Protein AF-A0A917C8Q5-F1 (afdb_monomer_lite)

Organism: NCBI:txid1634917

Secondary structure (DSSP, 8-state):
-EEEETTEEEE-----TTSS--------SHHHHHHHHHHHHHHHHHHHH-HHHHHHHHHHHHHHHHHHHHHHHHTT--HHHHHHS-HHHHHHHHHHHHHHHHHHHHHHHHHHHHHGGG-----------

Structure (mmCIF, N/CA/C/O backbone):
data_AF-A0A917C8Q5-F1
#
_entry.id   AF-A0A917C8Q5-F1
#
loop_
_atom_site.group_PDB
_atom_site.id
_atom_site.type_symbol
_atom_site.label_atom_id
_atom_site.label_alt_id
_atom_site.label_comp_id
_atom_site.label_asym_id
_atom_site.label_entity_id
_atom_site.label_seq_id
_atom_site.pdbx_PDB_ins_code
_atom_site.Cartn_x
_atom_site.Cartn_y
_atom_site.Cartn_z
_atom_site.occupancy
_atom_site.B_iso_or_equiv
_atom_site.auth_seq_id
_atom_site.auth_comp_id
_atom_site.auth_asym_id
_atom_site.auth_atom_id
_atom_site.pdbx_PDB_model_num
ATOM 1 N N . MET A 1 1 ? 30.158 18.293 10.847 1.00 57.00 1 MET A N 1
ATOM 2 C CA . MET A 1 1 ? 30.686 18.454 9.476 1.00 57.00 1 MET A CA 1
ATOM 3 C C . MET A 1 1 ? 29.621 19.221 8.737 1.00 57.00 1 MET A C 1
ATOM 5 O O . MET A 1 1 ? 28.484 18.768 8.742 1.00 57.00 1 MET A O 1
ATOM 9 N N . ASP A 1 2 ? 29.942 20.404 8.235 1.00 61.44 2 ASP A N 1
ATOM 10 C CA . ASP A 1 2 ? 28.921 21.292 7.686 1.00 61.44 2 ASP A CA 1
ATOM 11 C C . ASP A 1 2 ? 28.757 21.015 6.198 1.00 61.44 2 ASP A C 1
ATOM 13 O O . ASP A 1 2 ? 29.742 20.914 5.465 1.00 61.44 2 ASP A O 1
ATOM 17 N N . VAL A 1 3 ? 27.510 20.842 5.768 1.00 61.94 3 VAL A N 1
ATOM 18 C CA . VAL A 1 3 ? 27.181 20.600 4.363 1.00 61.94 3 VAL A CA 1
ATOM 19 C C . VAL A 1 3 ? 26.532 21.863 3.817 1.00 61.94 3 VAL A C 1
ATOM 21 O O . VAL A 1 3 ? 25.601 22.409 4.414 1.00 61.94 3 VAL A O 1
ATOM 24 N N . VAL A 1 4 ? 27.050 22.343 2.689 1.00 61.81 4 VAL A N 1
ATOM 25 C CA . VAL A 1 4 ? 26.520 23.516 1.990 1.00 61.81 4 VAL A CA 1
ATOM 26 C C . VAL A 1 4 ? 25.615 23.033 0.865 1.00 61.81 4 VAL A C 1
ATOM 28 O O . VAL A 1 4 ? 26.073 22.339 -0.041 1.00 61.81 4 VAL A O 1
ATOM 31 N N . VAL A 1 5 ? 24.339 23.413 0.923 1.00 58.69 5 VAL A N 1
ATOM 32 C CA . VAL A 1 5 ? 23.347 23.157 -0.130 1.00 58.69 5 VAL A CA 1
ATOM 33 C C . VAL A 1 5 ? 22.692 24.491 -0.476 1.00 58.69 5 VAL A C 1
ATOM 35 O O . VAL A 1 5 ? 22.258 25.216 0.418 1.00 58.69 5 VAL A O 1
ATOM 38 N N . ASP A 1 6 ? 22.690 24.854 -1.760 1.00 57.28 6 ASP A N 1
ATOM 39 C CA . ASP A 1 6 ? 22.137 26.117 -2.280 1.00 57.28 6 ASP A CA 1
ATOM 40 C C . ASP A 1 6 ? 22.629 27.378 -1.546 1.00 57.28 6 ASP A C 1
ATOM 42 O O . ASP A 1 6 ? 21.865 28.285 -1.211 1.00 57.28 6 ASP A O 1
ATOM 46 N N . GLY A 1 7 ? 23.932 27.426 -1.245 1.00 69.00 7 GLY A N 1
ATOM 47 C CA . GLY A 1 7 ? 24.563 28.567 -0.571 1.00 69.00 7 GLY A CA 1
ATOM 48 C C . GLY A 1 7 ? 24.160 28.745 0.898 1.00 69.00 7 GLY A C 1
ATOM 49 O O . GLY A 1 7 ? 24.566 29.723 1.524 1.00 69.00 7 GLY A O 1
ATOM 50 N N . LYS A 1 8 ? 23.390 27.809 1.464 1.00 60.53 8 LYS A N 1
ATOM 51 C CA . LYS A 1 8 ? 23.033 27.773 2.883 1.00 60.53 8 LYS A CA 1
ATOM 52 C C . LYS A 1 8 ? 23.796 26.646 3.569 1.00 60.53 8 LYS A C 1
ATOM 54 O O . LYS A 1 8 ? 23.804 25.503 3.114 1.00 60.53 8 LYS A O 1
ATOM 59 N N . THR A 1 9 ? 24.467 26.994 4.660 1.00 62.34 9 THR A N 1
ATOM 60 C CA . THR A 1 9 ? 25.256 26.052 5.455 1.00 62.34 9 THR A CA 1
ATOM 61 C C . THR A 1 9 ? 24.363 25.409 6.502 1.00 62.34 9 THR A C 1
ATOM 63 O O . THR A 1 9 ? 23.797 26.101 7.349 1.00 62.34 9 THR A O 1
ATOM 66 N N . TYR A 1 10 ? 24.260 24.085 6.459 1.00 57.28 10 TYR A N 1
ATOM 67 C CA . TYR A 1 10 ? 23.517 23.307 7.439 1.00 57.28 10 TYR A CA 1
ATOM 68 C C . TYR A 1 10 ? 24.503 22.553 8.327 1.00 57.28 10 TYR A C 1
ATOM 70 O O . TYR A 1 10 ? 25.311 21.750 7.850 1.00 57.28 10 TYR A O 1
ATOM 78 N N . ALA A 1 11 ? 24.432 22.824 9.632 1.00 56.84 11 ALA A N 1
ATOM 79 C CA . ALA A 1 11 ? 25.221 22.117 10.628 1.00 56.84 11 ALA A CA 1
ATOM 80 C C . ALA A 1 11 ? 24.655 20.705 10.804 1.00 56.84 11 ALA A C 1
ATOM 82 O O . ALA A 1 11 ? 23.600 20.510 11.411 1.00 56.84 11 ALA A O 1
ATOM 83 N N . VAL A 1 12 ? 25.352 19.709 10.258 1.00 58.94 12 VAL A N 1
ATOM 84 C CA . VAL A 1 12 ? 24.979 18.308 10.452 1.00 58.94 12 VAL A CA 1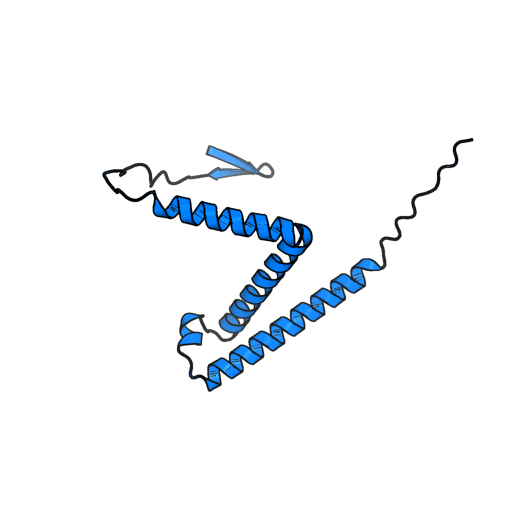
ATOM 85 C C . VAL A 1 12 ? 25.564 17.847 11.785 1.00 58.94 12 VAL A C 1
ATOM 87 O O . VAL A 1 12 ? 26.759 17.549 11.898 1.00 58.94 12 VAL A O 1
ATOM 90 N N . ASN A 1 13 ? 24.710 17.811 12.810 1.00 55.00 13 ASN A N 1
ATOM 91 C CA . ASN A 1 13 ? 25.003 17.165 14.083 1.00 55.00 13 ASN A CA 1
ATOM 92 C C . ASN A 1 13 ? 24.727 15.664 13.935 1.00 55.00 13 ASN A C 1
ATOM 94 O O . ASN A 1 13 ? 23.581 15.226 14.002 1.00 55.00 13 ASN A O 1
ATOM 98 N N . ILE A 1 14 ? 25.778 14.889 13.671 1.00 60.72 14 ILE A N 1
ATOM 99 C CA . ILE A 1 14 ? 25.699 13.429 13.666 1.00 60.72 14 ILE A CA 1
ATOM 100 C C . ILE A 1 14 ? 25.864 12.985 15.125 1.00 60.72 14 ILE A C 1
ATOM 102 O O . ILE A 1 14 ? 26.968 13.131 15.660 1.00 60.72 14 ILE A O 1
ATOM 106 N N . PRO A 1 15 ? 24.820 12.466 15.797 1.00 49.44 15 PRO A N 1
ATOM 107 C CA . PRO A 1 15 ? 24.977 11.946 17.147 1.00 49.44 15 PRO A CA 1
ATOM 108 C C . PRO A 1 15 ? 25.987 10.791 17.120 1.00 49.44 15 PRO A C 1
ATOM 110 O O . PRO A 1 15 ? 25.742 9.749 16.519 1.00 49.44 15 PRO A O 1
ATOM 113 N N . GLN A 1 16 ? 27.130 10.958 17.794 1.00 52.56 16 GLN A N 1
ATOM 114 C CA . GLN A 1 16 ? 28.142 9.905 17.993 1.00 52.56 16 GLN A CA 1
ATOM 115 C C . GLN A 1 16 ? 27.696 8.824 18.998 1.00 52.56 16 GLN A C 1
ATOM 117 O O . GLN A 1 16 ? 28.511 8.153 19.636 1.00 52.56 16 GLN A O 1
ATOM 122 N N . THR A 1 17 ? 26.393 8.630 19.163 1.00 55.28 17 THR A N 1
ATOM 123 C CA . THR A 1 17 ? 25.840 7.685 20.124 1.00 55.28 17 THR A CA 1
ATOM 124 C C . THR A 1 17 ? 25.764 6.309 19.469 1.00 55.28 17 THR A C 1
ATOM 126 O O . THR A 1 17 ? 24.720 5.900 18.977 1.00 55.28 17 THR A O 1
ATOM 129 N N . GLY A 1 18 ? 26.897 5.600 19.417 1.00 47.62 18 GLY A N 1
ATOM 130 C CA . GLY A 1 18 ? 26.902 4.213 18.935 1.00 47.62 18 GLY A CA 1
ATOM 131 C C . GLY A 1 18 ? 28.213 3.428 19.025 1.00 47.62 18 GLY A C 1
ATOM 132 O O . GLY A 1 18 ? 28.175 2.204 19.021 1.00 47.62 18 GLY A O 1
ATOM 133 N N . LEU A 1 19 ? 29.379 4.064 19.167 1.00 48.50 19 LEU A N 1
ATOM 134 C CA . LEU A 1 19 ? 30.675 3.355 19.113 1.00 48.50 19 LEU A CA 1
ATOM 135 C C . LEU A 1 19 ? 31.224 2.909 20.480 1.00 48.50 19 LEU A C 1
ATOM 137 O O . LEU A 1 19 ? 32.436 2.840 20.675 1.00 48.50 19 LEU A O 1
ATOM 141 N N . ARG A 1 20 ? 30.362 2.606 21.457 1.00 54.25 20 ARG A N 1
ATOM 142 C CA . ARG A 1 20 ? 30.830 2.257 22.809 1.00 54.25 20 ARG A CA 1
ATOM 143 C C . ARG A 1 20 ? 30.035 1.137 23.476 1.00 54.25 20 ARG A C 1
ATOM 145 O O . ARG A 1 20 ? 29.541 1.321 24.576 1.00 54.25 20 ARG A O 1
ATOM 152 N N . ASN A 1 21 ? 29.926 -0.015 22.811 1.00 50.34 21 ASN A N 1
ATOM 153 C CA . ASN A 1 21 ? 29.991 -1.337 23.456 1.00 50.34 21 ASN A CA 1
ATOM 154 C C . ASN A 1 21 ? 29.885 -2.457 22.404 1.00 50.34 21 ASN A C 1
ATOM 156 O O . ASN A 1 21 ? 28.799 -2.934 22.103 1.00 50.34 21 ASN A O 1
ATOM 160 N N . MET A 1 22 ? 31.013 -2.917 21.857 1.00 41.62 22 MET A N 1
ATOM 161 C CA . MET A 1 22 ? 31.091 -4.259 21.262 1.00 41.62 22 MET A CA 1
ATOM 162 C C . MET A 1 22 ? 31.873 -5.155 22.219 1.00 41.62 22 MET A C 1
ATOM 164 O O . MET A 1 22 ? 33.000 -5.568 21.961 1.00 41.62 22 MET A O 1
ATOM 168 N N . GLY A 1 23 ? 31.263 -5.410 23.374 1.00 42.47 23 GLY A N 1
ATOM 169 C CA . GLY A 1 23 ? 31.568 -6.577 24.183 1.00 42.47 23 GLY A CA 1
ATOM 170 C C . GLY A 1 23 ? 30.625 -7.699 23.762 1.00 42.47 23 GLY A C 1
ATOM 171 O O . GLY A 1 23 ? 29.429 -7.597 23.988 1.00 42.47 23 GLY A O 1
ATOM 172 N N . GLN A 1 24 ? 31.186 -8.739 23.146 1.00 48.81 24 GLN A N 1
ATOM 173 C CA . GLN A 1 24 ? 30.676 -10.117 23.120 1.00 48.81 24 GLN A CA 1
ATOM 174 C C . GLN A 1 24 ? 29.211 -10.331 22.677 1.00 48.81 24 GLN A C 1
ATOM 176 O O . GLN A 1 24 ? 28.295 -10.400 23.488 1.00 48.81 24 GLN A O 1
ATOM 181 N N . GLY A 1 25 ? 29.025 -10.618 21.385 1.00 41.19 25 GLY A N 1
ATOM 182 C CA . GLY A 1 25 ? 27.821 -11.257 20.848 1.00 41.19 25 GLY A CA 1
ATOM 183 C C . GLY A 1 25 ? 28.185 -12.152 19.666 1.00 41.19 25 GLY A C 1
ATOM 184 O O . GLY A 1 25 ? 28.405 -11.677 18.557 1.00 41.19 25 GLY A O 1
ATOM 185 N N . LYS A 1 26 ? 28.325 -13.455 19.914 1.00 48.91 26 LYS A N 1
ATOM 186 C CA . LYS A 1 26 ? 28.577 -14.479 18.895 1.00 48.91 26 LYS A CA 1
ATOM 187 C C . LYS A 1 26 ? 27.280 -14.760 18.120 1.00 48.91 26 LYS A C 1
ATOM 189 O O . LYS A 1 26 ? 26.540 -15.643 18.529 1.00 48.91 26 LYS A O 1
ATOM 194 N N . SER A 1 27 ? 27.020 -14.056 17.018 1.00 49.09 27 SER A N 1
ATOM 195 C CA . SER A 1 27 ? 26.077 -14.485 15.963 1.00 49.09 27 SER A CA 1
ATOM 196 C C . SER A 1 27 ? 26.140 -13.532 14.759 1.00 49.09 27 SER A C 1
ATOM 198 O O . SER A 1 27 ? 25.380 -12.580 14.679 1.00 49.09 27 SER A O 1
ATOM 200 N N . GLN A 1 28 ? 27.068 -13.750 13.825 1.00 49.34 28 GLN A N 1
ATOM 201 C CA . GLN A 1 28 ? 27.106 -13.022 12.537 1.00 49.34 28 GLN A CA 1
ATOM 202 C C . GLN A 1 28 ? 27.214 -13.972 11.329 1.00 49.34 28 GLN A C 1
ATOM 204 O O . GLN A 1 28 ? 27.618 -13.572 10.244 1.00 49.34 28 GLN A O 1
ATOM 209 N N . GLY A 1 29 ? 26.871 -15.253 11.505 1.00 48.94 29 GLY A N 1
ATOM 210 C CA . GLY A 1 29 ? 26.871 -16.236 10.413 1.00 48.94 29 GLY A CA 1
ATOM 211 C C . GLY A 1 29 ? 25.529 -16.357 9.686 1.00 48.94 29 GLY A C 1
ATOM 212 O O . GLY A 1 29 ? 25.501 -16.618 8.489 1.00 48.94 29 GLY A O 1
ATOM 213 N N . THR A 1 30 ? 24.418 -16.151 10.396 1.00 54.31 30 THR A N 1
ATOM 214 C CA . THR A 1 30 ? 23.050 -16.330 9.881 1.00 54.31 30 THR A CA 1
ATOM 215 C C . THR A 1 30 ? 22.536 -15.108 9.127 1.00 54.31 30 THR A C 1
ATOM 217 O O . THR A 1 30 ? 21.918 -15.258 8.077 1.00 54.31 30 THR A O 1
ATOM 220 N N . ASP A 1 31 ? 22.864 -13.905 9.595 1.00 61.19 31 ASP A N 1
ATOM 221 C CA . ASP A 1 31 ? 22.326 -12.663 9.024 1.00 61.19 31 ASP A CA 1
ATOM 222 C C . ASP A 1 31 ? 22.952 -12.340 7.658 1.00 61.19 31 ASP A C 1
ATOM 224 O O . ASP A 1 31 ? 22.293 -11.810 6.768 1.00 61.19 31 ASP A O 1
ATOM 228 N N . PHE A 1 32 ? 24.217 -12.723 7.449 1.00 57.44 32 PHE A N 1
ATOM 229 C CA . PHE A 1 32 ? 24.908 -12.508 6.177 1.00 57.44 32 PHE A CA 1
ATOM 230 C C . PHE A 1 32 ? 24.483 -13.510 5.097 1.00 57.44 32 PHE A C 1
ATOM 232 O O . PHE A 1 32 ? 24.360 -13.146 3.930 1.00 57.44 32 PHE A O 1
ATOM 239 N N . ALA A 1 33 ? 24.228 -14.765 5.479 1.00 66.94 33 ALA A N 1
ATOM 240 C CA . ALA A 1 33 ? 23.734 -15.783 4.556 1.00 66.94 33 ALA A CA 1
ATOM 241 C C . ALA A 1 33 ? 22.325 -15.436 4.047 1.00 66.94 33 ALA A C 1
ATOM 243 O O . ALA A 1 33 ? 22.102 -15.458 2.838 1.00 66.94 33 ALA A O 1
ATOM 244 N N . ALA A 1 34 ? 21.425 -15.020 4.946 1.00 67.00 34 ALA A N 1
ATOM 245 C CA . ALA A 1 34 ? 20.084 -14.562 4.586 1.00 67.00 34 ALA A CA 1
ATOM 246 C C . ALA A 1 34 ? 20.122 -13.326 3.668 1.00 67.00 34 ALA A C 1
ATOM 248 O O . ALA A 1 34 ? 19.444 -13.288 2.645 1.00 67.00 34 ALA A O 1
ATOM 249 N N . MET A 1 35 ? 20.987 -12.351 3.969 1.00 65.62 35 MET A N 1
ATOM 250 C CA . MET A 1 35 ? 21.155 -11.150 3.142 1.00 65.62 35 MET A CA 1
ATOM 251 C C . MET A 1 35 ? 21.707 -11.461 1.739 1.00 65.62 35 MET A C 1
ATOM 253 O O . MET A 1 35 ? 21.324 -10.823 0.757 1.00 65.62 35 MET A O 1
ATOM 257 N N . LEU A 1 36 ? 22.615 -12.436 1.623 1.00 71.75 36 LEU A N 1
ATOM 258 C CA . LEU A 1 36 ? 23.182 -12.852 0.338 1.00 71.75 36 LEU A CA 1
ATOM 259 C C . LEU A 1 36 ? 22.155 -13.608 -0.516 1.00 71.75 36 LEU A C 1
ATOM 261 O O . LEU A 1 36 ? 22.120 -13.452 -1.737 1.00 71.75 36 LEU A O 1
ATOM 265 N N . GLU A 1 37 ? 21.314 -14.414 0.124 1.00 69.94 37 GLU A N 1
ATOM 266 C CA . GLU A 1 37 ? 20.214 -15.117 -0.529 1.00 69.94 37 GLU A CA 1
ATOM 267 C C . GLU A 1 37 ? 19.152 -14.131 -1.039 1.00 69.94 37 GLU A C 1
ATOM 269 O O . GLU A 1 37 ? 18.753 -14.216 -2.202 1.00 69.94 37 GLU A O 1
ATOM 274 N N . GLU A 1 38 ? 18.806 -13.115 -0.242 1.00 70.12 38 GLU A N 1
ATOM 275 C CA . GLU A 1 38 ? 17.909 -12.024 -0.643 1.00 70.12 38 GLU A CA 1
ATOM 276 C C . GLU A 1 38 ? 18.482 -11.218 -1.825 1.00 70.12 38 GLU A C 1
ATOM 278 O O . GLU A 1 38 ? 17.795 -10.989 -2.824 1.00 70.12 38 GLU A O 1
ATOM 283 N N . GLN A 1 39 ? 19.777 -10.872 -1.792 1.00 68.44 39 GLN A N 1
ATOM 284 C CA . GLN A 1 39 ? 20.440 -10.211 -2.924 1.00 68.44 39 GLN A CA 1
ATOM 285 C C . GLN A 1 39 ? 20.413 -11.054 -4.201 1.00 68.44 39 GLN A C 1
ATOM 287 O O . GLN A 1 39 ? 20.194 -10.517 -5.290 1.00 68.44 39 GLN A O 1
ATOM 292 N N . ASN A 1 40 ? 20.639 -12.364 -4.093 1.00 73.06 40 ASN A N 1
ATOM 293 C CA . ASN A 1 40 ? 20.598 -13.256 -5.248 1.00 73.06 40 ASN A CA 1
ATOM 294 C C . ASN A 1 40 ? 19.181 -13.376 -5.816 1.00 73.06 40 ASN A C 1
ATOM 296 O O . ASN A 1 40 ? 19.022 -13.388 -7.036 1.00 73.06 40 ASN A O 1
ATOM 300 N N . GLN A 1 41 ? 18.151 -13.393 -4.967 1.00 72.75 41 GLN A N 1
ATOM 301 C CA . GLN A 1 41 ? 16.760 -13.373 -5.419 1.00 72.75 41 GLN A CA 1
ATOM 302 C C . GLN A 1 41 ? 16.421 -12.070 -6.145 1.00 72.75 41 GLN A C 1
ATOM 304 O O . GLN A 1 41 ? 15.896 -12.118 -7.256 1.00 72.75 41 GLN A O 1
ATOM 309 N N . VAL A 1 42 ? 16.784 -10.915 -5.582 1.00 71.19 42 VAL A N 1
ATOM 310 C CA . VAL A 1 42 ? 16.587 -9.604 -6.224 1.00 71.19 42 VAL A CA 1
ATOM 311 C C . VAL A 1 42 ? 17.313 -9.538 -7.568 1.00 71.19 42 VAL A C 1
ATOM 313 O O . VAL A 1 42 ? 16.734 -9.139 -8.579 1.00 71.19 42 VAL A O 1
ATOM 316 N N . LYS A 1 43 ? 18.571 -9.986 -7.614 1.00 72.06 43 LYS A N 1
ATOM 317 C CA . LYS A 1 43 ? 19.363 -10.038 -8.847 1.00 72.06 43 LYS A CA 1
ATOM 318 C C . LYS A 1 43 ? 18.708 -10.936 -9.899 1.00 72.06 43 LYS A C 1
ATOM 320 O O . LYS A 1 43 ? 18.620 -10.530 -11.055 1.00 72.06 43 LYS A O 1
ATOM 325 N N . ASN A 1 44 ? 18.228 -12.117 -9.513 1.00 71.00 44 ASN A N 1
ATOM 326 C CA . ASN A 1 44 ? 17.545 -13.033 -10.426 1.00 71.00 44 ASN A CA 1
ATOM 327 C C . ASN A 1 44 ? 16.237 -12.426 -10.943 1.00 71.00 44 ASN A C 1
ATOM 329 O O . ASN A 1 44 ? 16.006 -12.439 -12.143 1.00 71.00 44 ASN A O 1
ATOM 333 N N . GLN A 1 45 ? 15.443 -11.775 -10.089 1.00 67.31 45 GLN A N 1
ATOM 334 C CA . GLN A 1 45 ? 14.226 -11.081 -10.525 1.00 67.31 45 GLN A CA 1
ATOM 335 C C . GLN A 1 45 ? 14.516 -9.950 -11.521 1.00 67.31 45 GLN A C 1
ATOM 337 O O . GLN A 1 45 ? 13.782 -9.783 -12.497 1.00 67.31 45 GLN A O 1
ATOM 342 N N . ILE A 1 46 ? 15.595 -9.191 -11.306 1.00 69.94 46 ILE A N 1
ATOM 343 C CA . ILE A 1 46 ? 16.053 -8.154 -12.237 1.00 69.94 46 ILE A CA 1
ATOM 344 C C . ILE A 1 46 ? 16.504 -8.769 -13.569 1.00 69.94 46 ILE A C 1
ATOM 346 O O . ILE A 1 46 ? 16.204 -8.202 -14.621 1.00 69.94 46 ILE A O 1
ATOM 350 N N . MET A 1 47 ? 17.212 -9.904 -13.543 1.00 72.06 47 MET A N 1
ATOM 351 C CA . MET A 1 47 ? 17.690 -10.582 -14.754 1.00 72.06 47 MET A CA 1
ATOM 352 C C . MET A 1 47 ? 16.556 -11.264 -15.535 1.00 72.06 47 MET A C 1
ATOM 354 O O . MET A 1 47 ? 16.536 -11.164 -16.759 1.00 72.06 47 MET A O 1
ATOM 358 N N . ASP A 1 48 ? 15.585 -11.868 -14.850 1.00 67.62 48 ASP A N 1
ATOM 359 C CA . ASP A 1 48 ? 14.466 -12.592 -15.464 1.00 67.62 48 ASP A CA 1
ATOM 360 C C . ASP A 1 48 ? 13.413 -11.649 -16.060 1.00 67.62 48 ASP A C 1
ATOM 362 O O . ASP A 1 48 ? 12.886 -11.885 -17.147 1.00 67.62 48 ASP A O 1
ATOM 366 N N . LYS A 1 49 ? 13.082 -10.562 -15.350 1.00 72.62 49 LYS A N 1
ATOM 367 C CA . LYS A 1 49 ? 12.050 -9.601 -15.779 1.00 72.62 49 LYS A CA 1
ATOM 368 C C . LYS A 1 49 ? 12.616 -8.441 -16.601 1.00 72.62 49 LYS A C 1
ATOM 370 O O . LYS A 1 49 ? 11.863 -7.778 -17.316 1.00 72.62 49 LYS A O 1
ATOM 375 N N . GLY A 1 50 ? 13.916 -8.179 -16.482 1.00 75.69 50 GLY A N 1
ATOM 376 C CA . GLY A 1 50 ? 14.557 -6.946 -16.924 1.00 75.69 50 GLY A CA 1
ATOM 377 C C . GLY A 1 50 ? 14.359 -5.805 -15.917 1.00 75.69 50 GLY A C 1
ATOM 378 O O . GLY A 1 50 ? 13.280 -5.630 -15.346 1.00 75.69 50 GLY A O 1
ATOM 379 N N . PHE A 1 51 ? 15.397 -4.980 -15.730 1.00 74.44 51 PHE A N 1
ATOM 380 C CA . PHE A 1 51 ? 15.429 -3.903 -14.725 1.00 74.44 51 PHE A CA 1
ATOM 381 C C . PHE A 1 51 ? 14.230 -2.946 -14.810 1.00 74.44 51 PHE A C 1
ATOM 383 O O . PHE A 1 51 ? 13.660 -2.580 -13.787 1.00 74.44 51 PHE A O 1
ATOM 390 N N . GLY A 1 52 ? 13.797 -2.587 -16.024 1.00 73.31 52 GLY A N 1
ATOM 391 C CA . GLY A 1 52 ? 12.649 -1.696 -16.221 1.00 73.31 52 GLY A CA 1
ATOM 392 C C . GLY A 1 52 ? 11.333 -2.272 -15.689 1.00 73.31 52 GLY A C 1
ATOM 393 O O . GLY A 1 52 ? 10.586 -1.568 -15.013 1.00 73.31 52 GLY A O 1
ATOM 394 N N . LYS A 1 53 ? 11.066 -3.561 -15.935 1.00 74.50 53 LYS A N 1
ATOM 395 C CA . LYS A 1 53 ? 9.854 -4.229 -15.443 1.00 74.50 53 LYS A CA 1
ATOM 396 C C . LYS A 1 53 ? 9.921 -4.457 -13.937 1.00 74.50 53 LYS A C 1
ATOM 398 O O . LYS A 1 53 ? 8.951 -4.181 -13.250 1.00 74.50 53 LYS A O 1
ATOM 403 N N . TYR A 1 54 ? 11.077 -4.867 -13.418 1.00 73.31 54 TYR A N 1
ATOM 404 C CA . TYR A 1 54 ? 11.292 -5.015 -11.977 1.00 73.31 54 TYR A CA 1
ATOM 405 C C . TYR A 1 54 ? 11.031 -3.707 -11.209 1.00 73.31 54 TYR A C 1
ATOM 407 O O . TYR A 1 54 ? 10.310 -3.697 -10.214 1.00 73.31 54 TYR A O 1
ATOM 415 N N . VAL A 1 55 ? 11.567 -2.585 -11.699 1.00 77.06 55 VAL A N 1
ATOM 416 C CA . VAL A 1 55 ? 11.330 -1.263 -11.103 1.00 77.06 55 VAL A CA 1
ATOM 417 C C . VAL A 1 55 ? 9.860 -0.848 -11.217 1.00 77.06 55 VAL A C 1
ATOM 419 O O . VAL A 1 55 ? 9.338 -0.227 -10.294 1.00 77.06 55 VAL A O 1
ATOM 422 N N . SER A 1 56 ? 9.184 -1.189 -12.318 1.00 75.12 56 SER A N 1
ATOM 423 C CA . SER A 1 56 ? 7.751 -0.925 -12.483 1.00 75.12 56 SER A CA 1
ATOM 424 C C . SER A 1 56 ? 6.904 -1.726 -11.491 1.00 75.12 56 SER A C 1
ATOM 426 O O . SER A 1 56 ? 6.054 -1.140 -10.827 1.00 75.12 56 SER A O 1
ATOM 428 N N . ASP A 1 57 ? 7.168 -3.028 -11.351 1.00 76.50 57 ASP A N 1
ATOM 429 C CA . ASP A 1 57 ? 6.474 -3.916 -10.410 1.00 76.50 57 ASP A CA 1
ATOM 430 C C . ASP A 1 57 ? 6.650 -3.404 -8.968 1.00 76.50 57 ASP A C 1
ATOM 432 O O . ASP A 1 57 ? 5.673 -3.230 -8.245 1.00 76.50 57 ASP A O 1
ATOM 436 N N . MET A 1 58 ? 7.881 -3.050 -8.575 1.00 79.12 58 MET A N 1
ATOM 437 C CA . MET A 1 58 ? 8.167 -2.503 -7.242 1.00 79.12 58 MET A CA 1
ATOM 438 C C . MET A 1 58 ? 7.451 -1.169 -6.989 1.00 79.12 58 MET A C 1
ATOM 440 O O . MET A 1 58 ? 6.981 -0.901 -5.885 1.00 79.12 58 MET A O 1
ATOM 444 N N . GLN A 1 59 ? 7.389 -0.289 -7.992 1.00 80.19 59 GLN A N 1
ATOM 445 C CA . GLN A 1 59 ? 6.657 0.972 -7.862 1.00 80.19 59 GLN A CA 1
ATOM 446 C C . GLN A 1 59 ? 5.153 0.749 -7.723 1.00 80.19 59 GLN A C 1
ATOM 448 O O . GLN A 1 59 ? 4.506 1.511 -7.005 1.00 80.19 59 GLN A O 1
ATOM 453 N N . GLN A 1 60 ? 4.613 -0.264 -8.401 1.00 82.56 60 GLN A N 1
ATOM 454 C CA . GLN A 1 60 ? 3.208 -0.632 -8.302 1.00 82.56 60 GLN A CA 1
ATOM 455 C C . GLN A 1 60 ? 2.888 -1.171 -6.904 1.00 82.56 60 GLN A C 1
ATOM 457 O O . GLN A 1 60 ? 2.000 -0.635 -6.251 1.00 82.56 60 GLN A O 1
ATOM 462 N N . GLU A 1 61 ? 3.697 -2.095 -6.388 1.00 83.88 61 GLU A N 1
ATOM 463 C CA . GLU A 1 61 ? 3.543 -2.645 -5.036 1.00 83.88 61 GLU A CA 1
ATOM 464 C C . GLU A 1 61 ? 3.586 -1.541 -3.965 1.00 83.88 61 GLU A C 1
ATOM 466 O O . GLU A 1 61 ? 2.695 -1.425 -3.123 1.00 83.88 61 GLU A O 1
ATOM 471 N N . LYS A 1 62 ? 4.558 -0.623 -4.065 1.00 86.06 62 LYS A N 1
ATOM 472 C CA . LYS A 1 62 ? 4.651 0.537 -3.162 1.00 86.06 62 LYS A CA 1
ATOM 473 C C . LYS A 1 62 ? 3.483 1.510 -3.293 1.00 86.06 62 LYS A C 1
ATOM 475 O O . LYS A 1 62 ? 3.212 2.273 -2.366 1.00 86.06 62 LYS A O 1
ATOM 480 N N . LEU A 1 63 ? 2.853 1.582 -4.461 1.00 84.69 63 LEU A N 1
ATOM 481 C CA . LEU A 1 63 ? 1.676 2.418 -4.656 1.00 84.69 63 LEU A CA 1
ATOM 482 C C . LEU A 1 63 ? 0.463 1.796 -3.968 1.00 84.69 63 LEU A C 1
ATOM 484 O O . LEU A 1 63 ? -0.261 2.510 -3.280 1.00 84.69 63 LEU A O 1
ATOM 488 N N . GLU A 1 64 ? 0.270 0.491 -4.138 1.00 86.94 64 GLU A N 1
ATOM 489 C CA . GLU A 1 64 ? -0.812 -0.267 -3.509 1.00 86.94 64 GLU A CA 1
ATOM 490 C C . GLU A 1 64 ? -0.735 -0.165 -1.981 1.00 86.94 64 GLU A C 1
ATOM 492 O O . GLU A 1 64 ? -1.727 0.198 -1.345 1.00 86.94 64 GLU A O 1
ATOM 497 N N . GLU A 1 65 ? 0.456 -0.354 -1.404 1.00 88.81 65 GLU A N 1
ATOM 498 C CA . GLU A 1 65 ? 0.699 -0.191 0.037 1.00 88.81 65 GLU A CA 1
ATOM 499 C C . GLU A 1 65 ? 0.344 1.226 0.514 1.00 88.81 65 GLU A C 1
ATOM 501 O O . GLU A 1 65 ? -0.443 1.403 1.442 1.00 88.81 65 GLU A O 1
ATOM 506 N N . LYS A 1 66 ? 0.810 2.261 -0.195 1.00 87.56 66 LYS A N 1
ATOM 507 C CA . LYS A 1 66 ? 0.484 3.654 0.148 1.00 87.56 66 LYS A CA 1
ATOM 508 C C . LYS A 1 66 ? -1.005 3.965 0.064 1.00 87.56 66 LYS A C 1
ATOM 510 O O . LYS A 1 66 ? -1.492 4.804 0.819 1.00 87.56 66 LYS A O 1
ATOM 515 N N . ILE A 1 67 ? -1.726 3.381 -0.892 1.00 88.50 67 ILE A N 1
ATOM 516 C CA . ILE A 1 67 ? -3.173 3.587 -1.017 1.00 88.50 67 ILE A CA 1
ATOM 517 C C . ILE A 1 67 ? -3.890 2.903 0.144 1.00 88.50 67 ILE A C 1
ATOM 519 O O . ILE A 1 67 ? -4.759 3.526 0.751 1.00 88.50 67 ILE A O 1
ATOM 523 N N . ARG A 1 68 ? -3.485 1.680 0.501 1.00 90.81 68 ARG A N 1
ATOM 524 C CA . ARG A 1 68 ? -3.996 0.968 1.676 1.00 90.81 68 ARG A CA 1
ATOM 525 C C . ARG A 1 68 ? -3.831 1.809 2.940 1.00 90.81 68 ARG A C 1
ATOM 527 O O . ARG A 1 68 ? -4.825 2.119 3.593 1.00 90.81 68 ARG A O 1
ATOM 534 N N . GLU A 1 69 ? -2.611 2.264 3.218 1.00 90.12 69 GLU A N 1
ATOM 535 C CA . GLU A 1 69 ? -2.319 3.109 4.379 1.00 90.12 69 GLU A CA 1
ATOM 536 C C . GLU A 1 69 ? -3.155 4.393 4.379 1.00 90.12 69 GLU A C 1
ATOM 538 O O . GLU A 1 69 ? -3.717 4.771 5.404 1.00 90.12 69 GLU A O 1
ATOM 543 N N . LYS A 1 70 ? -3.288 5.061 3.226 1.00 88.94 70 LYS A N 1
ATOM 544 C CA . LYS A 1 70 ? -4.095 6.282 3.103 1.00 88.94 70 LYS A CA 1
ATOM 545 C C . LYS A 1 70 ? -5.574 6.042 3.369 1.00 88.94 70 LYS A C 1
ATOM 547 O O . LYS A 1 70 ? -6.196 6.865 4.035 1.00 88.94 70 LYS A O 1
ATOM 552 N N . VAL A 1 71 ? -6.142 4.966 2.829 1.00 88.69 71 VAL A N 1
ATOM 553 C CA . VAL A 1 71 ? -7.560 4.637 3.017 1.00 88.69 71 VAL A CA 1
ATOM 554 C C . VAL A 1 71 ? -7.824 4.291 4.481 1.00 88.69 71 VAL A C 1
ATOM 556 O O . VAL A 1 71 ? -8.767 4.824 5.062 1.00 88.69 71 VAL A O 1
ATOM 559 N N . LEU A 1 72 ? -6.956 3.493 5.109 1.00 89.75 72 LEU A N 1
ATOM 560 C CA . LEU A 1 72 ? -7.051 3.187 6.538 1.00 89.75 72 LEU A CA 1
ATOM 561 C C . LEU A 1 72 ? -6.914 4.448 7.400 1.00 89.75 72 LEU A C 1
ATOM 563 O O . LEU A 1 72 ? -7.766 4.706 8.251 1.00 89.75 72 LEU A O 1
ATOM 567 N N . ALA A 1 73 ? -5.919 5.293 7.122 1.00 91.00 73 ALA A N 1
ATOM 568 C CA . ALA A 1 73 ? -5.713 6.547 7.841 1.00 91.00 73 ALA A CA 1
ATOM 569 C C . ALA A 1 73 ? -6.891 7.521 7.675 1.00 91.00 73 ALA A C 1
ATOM 571 O O . ALA A 1 73 ? -7.284 8.177 8.638 1.00 91.00 73 ALA A O 1
ATOM 572 N N . ALA A 1 74 ? -7.499 7.593 6.485 1.00 87.31 74 ALA A N 1
ATOM 573 C CA . ALA A 1 74 ? -8.695 8.400 6.240 1.00 87.31 74 ALA A CA 1
ATOM 574 C C . ALA A 1 74 ? -9.912 7.908 7.042 1.00 87.31 74 ALA A C 1
ATOM 576 O O . ALA A 1 74 ? -10.771 8.708 7.408 1.00 87.31 74 ALA A O 1
ATOM 577 N N . MET A 1 75 ? -9.964 6.611 7.351 1.00 87.00 75 MET A N 1
ATOM 578 C CA . MET A 1 75 ? -10.961 6.007 8.241 1.00 87.00 75 MET A CA 1
ATOM 579 C C . MET A 1 75 ? -10.573 6.092 9.727 1.00 87.00 75 MET A C 1
ATOM 581 O O . MET A 1 75 ? -11.331 5.639 10.581 1.00 87.00 75 MET A O 1
ATOM 585 N N . GLY A 1 76 ? -9.415 6.679 10.050 1.00 88.62 76 GLY A N 1
ATOM 586 C CA . GLY A 1 76 ? -8.901 6.777 11.416 1.00 88.62 76 GLY A CA 1
ATOM 587 C C . GLY A 1 76 ? -8.415 5.445 11.989 1.00 88.62 76 GLY A C 1
ATOM 588 O O . GLY A 1 76 ? -8.360 5.299 13.207 1.00 88.62 76 GLY A O 1
ATOM 589 N N . LEU A 1 77 ? -8.091 4.481 11.124 1.00 89.62 77 LEU A N 1
ATOM 590 C CA . LEU A 1 77 ? -7.661 3.138 11.491 1.00 89.62 77 LEU A CA 1
ATOM 591 C C . LEU A 1 77 ? -6.161 2.964 11.255 1.00 89.62 77 LEU A C 1
ATOM 593 O O . LEU A 1 77 ? -5.615 3.409 10.246 1.00 89.62 77 LEU A O 1
ATOM 597 N N . THR A 1 78 ? -5.504 2.257 12.168 1.00 90.38 78 THR A N 1
ATOM 598 C CA . THR A 1 78 ? -4.167 1.690 11.940 1.00 90.38 78 THR A CA 1
ATOM 599 C C . THR A 1 78 ? -4.272 0.268 11.379 1.00 90.38 78 THR A C 1
ATOM 601 O O . THR A 1 78 ? -5.310 -0.376 11.513 1.00 90.38 78 THR A O 1
ATOM 604 N N . GLU A 1 79 ? -3.195 -0.264 10.792 1.00 85.00 79 GLU A N 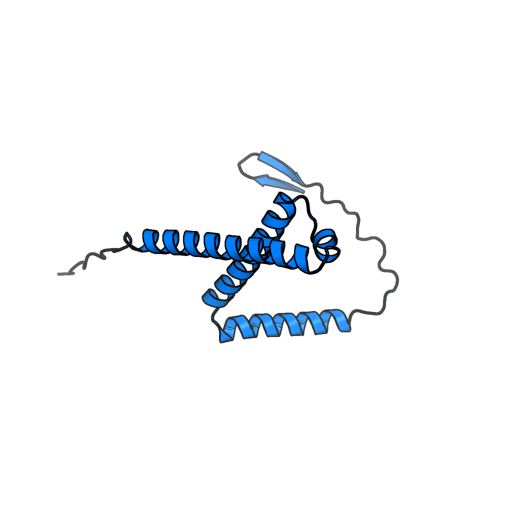1
ATOM 605 C CA . GLU A 1 79 ? -3.128 -1.676 10.357 1.00 85.00 79 GLU A CA 1
ATOM 606 C C . GLU A 1 79 ? -3.438 -2.653 11.507 1.00 85.00 79 GLU A C 1
ATOM 608 O O . GLU A 1 79 ? -4.139 -3.650 11.334 1.00 85.00 79 GLU A O 1
ATOM 613 N N . GLU A 1 80 ? -2.984 -2.344 12.722 1.00 87.06 80 GLU A N 1
ATOM 614 C CA . GLU A 1 80 ? -3.291 -3.149 13.908 1.00 87.06 80 GLU A CA 1
ATOM 615 C C . GLU A 1 80 ? -4.786 -3.126 14.237 1.00 87.06 80 GLU A C 1
ATOM 617 O O . GLU A 1 80 ? -5.383 -4.170 14.496 1.00 87.06 80 GLU A O 1
ATOM 622 N N . GLN A 1 81 ? -5.409 -1.947 14.184 1.00 86.75 81 GLN A N 1
ATOM 623 C CA . GLN A 1 81 ? -6.839 -1.791 14.438 1.00 86.75 81 GLN A CA 1
ATOM 624 C C . GLN A 1 81 ? -7.674 -2.451 13.344 1.00 86.75 81 GLN A C 1
ATOM 626 O O . GLN A 1 81 ? -8.635 -3.144 13.659 1.00 86.75 81 GLN A O 1
ATOM 631 N N . PHE A 1 82 ? -7.277 -2.309 12.078 1.00 86.69 82 PHE A N 1
ATOM 632 C CA . PHE A 1 82 ? -7.904 -2.990 10.950 1.00 86.69 82 PHE A CA 1
ATOM 633 C C . PHE A 1 82 ? -7.903 -4.510 11.143 1.00 86.69 82 PHE A C 1
ATOM 635 O O . PHE A 1 82 ? -8.929 -5.156 10.942 1.00 86.69 82 PHE A O 1
ATOM 642 N N . ASN A 1 83 ? -6.793 -5.089 11.600 1.00 87.06 83 ASN A N 1
ATOM 643 C CA . ASN A 1 83 ? -6.699 -6.529 11.845 1.00 87.06 83 ASN A CA 1
ATOM 644 C C . ASN A 1 83 ? -7.535 -7.007 13.040 1.00 87.06 83 ASN A C 1
ATOM 646 O O . ASN A 1 83 ? -7.924 -8.174 13.086 1.00 87.06 83 ASN A O 1
ATOM 650 N N . GLN A 1 84 ? -7.845 -6.115 13.979 1.00 91.00 84 GLN A N 1
ATOM 651 C CA . GLN A 1 84 ? -8.737 -6.399 15.103 1.00 91.00 84 GLN A CA 1
ATOM 652 C C . GLN A 1 84 ? -10.225 -6.295 14.733 1.00 91.00 84 GLN A C 1
ATOM 654 O O . GLN A 1 84 ? -11.075 -6.722 15.517 1.00 91.00 84 GLN A O 1
ATOM 659 N N . LEU A 1 85 ? -10.564 -5.754 13.556 1.00 86.75 85 LEU A N 1
ATOM 660 C CA . LEU A 1 85 ? -11.954 -5.621 13.129 1.00 86.75 85 LEU A CA 1
ATOM 661 C C . LEU A 1 85 ? -12.597 -6.985 12.794 1.00 86.75 85 LEU A C 1
ATOM 663 O O . LEU A 1 85 ? -11.925 -7.902 12.306 1.00 86.75 85 LEU A O 1
ATOM 667 N N . PRO A 1 86 ? -13.926 -7.118 12.977 1.00 91.44 86 PRO A N 1
ATOM 668 C CA . PRO A 1 86 ? -14.682 -8.285 12.533 1.00 91.44 86 PRO A CA 1
ATOM 669 C C . PRO A 1 86 ? -14.533 -8.527 11.028 1.00 91.44 86 PRO A C 1
ATOM 671 O O . PRO A 1 86 ? -14.392 -7.583 10.249 1.00 91.44 86 PRO A O 1
ATOM 674 N N . ALA A 1 87 ? -14.640 -9.788 10.602 1.00 88.38 87 ALA A N 1
ATOM 675 C CA . ALA A 1 87 ? -14.442 -10.181 9.205 1.00 88.38 87 ALA A CA 1
ATOM 676 C C . ALA A 1 87 ? -15.324 -9.399 8.211 1.00 88.38 87 ALA A C 1
ATOM 678 O O . ALA A 1 87 ? -14.837 -9.011 7.154 1.00 88.38 87 ALA A O 1
ATOM 679 N N . GLU A 1 88 ? -16.580 -9.106 8.564 1.00 87.50 88 GLU A N 1
ATOM 680 C CA . GLU A 1 88 ? -17.473 -8.285 7.730 1.00 87.50 88 GLU A CA 1
ATOM 681 C C . GLU A 1 88 ? -16.970 -6.846 7.557 1.00 87.50 88 GLU A C 1
ATOM 683 O O . GLU A 1 88 ? -16.962 -6.322 6.445 1.00 87.50 88 GLU A O 1
ATOM 688 N N . GLN A 1 89 ? -16.502 -6.211 8.635 1.00 86.25 89 GLN A N 1
ATOM 689 C CA . GLN A 1 89 ? -16.006 -4.832 8.582 1.00 86.25 89 GLN A CA 1
ATOM 690 C C . GLN A 1 89 ? -14.667 -4.754 7.847 1.00 86.25 89 GLN A C 1
ATOM 692 O O . GLN A 1 89 ? -14.464 -3.861 7.026 1.00 86.25 89 GLN A O 1
ATOM 697 N N . ARG A 1 90 ? -13.785 -5.736 8.066 1.00 89.00 90 ARG A N 1
ATOM 698 C CA . ARG A 1 90 ? -12.545 -5.877 7.294 1.00 89.00 90 ARG A CA 1
ATOM 699 C C . ARG A 1 90 ? -12.818 -6.038 5.809 1.00 89.00 90 ARG A C 1
ATOM 701 O O . ARG A 1 90 ? -12.168 -5.373 5.016 1.00 89.00 90 ARG A O 1
ATOM 708 N N . ALA A 1 91 ? -13.775 -6.886 5.433 1.00 88.81 91 ALA A N 1
ATOM 709 C CA . ALA A 1 91 ? -14.115 -7.113 4.033 1.00 88.81 91 ALA A CA 1
ATOM 710 C C . ALA A 1 91 ? -14.632 -5.837 3.353 1.00 88.81 91 ALA A C 1
ATOM 712 O O . ALA A 1 91 ? -14.217 -5.539 2.236 1.00 88.81 91 ALA A O 1
ATOM 713 N N . ALA A 1 92 ? -15.478 -5.058 4.033 1.00 89.50 92 ALA A N 1
ATOM 714 C CA . ALA A 1 92 ? -15.978 -3.789 3.506 1.00 89.50 92 ALA A CA 1
ATOM 715 C C . ALA A 1 92 ? -14.853 -2.759 3.287 1.00 89.50 92 ALA A C 1
ATOM 717 O O . ALA A 1 92 ? -14.805 -2.087 2.258 1.00 89.50 92 ALA A O 1
ATOM 718 N N . ILE A 1 93 ? -13.917 -2.661 4.233 1.00 87.88 93 ILE A N 1
ATOM 719 C CA . ILE A 1 93 ? -12.769 -1.753 4.125 1.00 87.88 93 ILE A CA 1
ATOM 720 C C . ILE A 1 93 ? -11.788 -2.237 3.048 1.00 87.88 93 ILE A C 1
ATOM 722 O O . ILE A 1 93 ? -11.304 -1.432 2.258 1.00 87.88 93 ILE A O 1
ATOM 726 N N . GLU A 1 94 ? -11.536 -3.544 2.956 1.00 87.75 94 GLU A N 1
ATOM 727 C CA . GLU A 1 94 ? -10.694 -4.134 1.909 1.00 87.75 94 GLU A CA 1
ATOM 728 C C . GLU A 1 94 ? -11.286 -3.877 0.517 1.00 87.75 94 GLU A C 1
ATOM 730 O O . GLU A 1 94 ? -10.561 -3.504 -0.399 1.00 87.75 94 GLU A O 1
ATOM 735 N N . GLN A 1 95 ? -12.609 -3.983 0.357 1.00 90.56 95 GLN A N 1
ATOM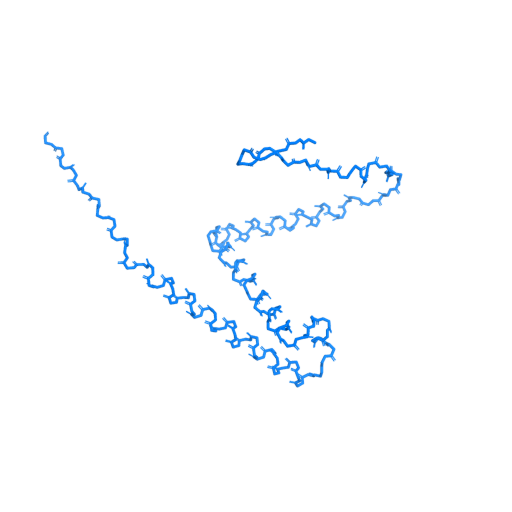 736 C CA . GLN A 1 95 ? -13.282 -3.601 -0.886 1.00 90.56 95 GLN A CA 1
ATOM 737 C C . GLN A 1 95 ? -13.054 -2.123 -1.223 1.00 90.56 95 GLN A C 1
ATOM 739 O O . GLN A 1 95 ? -12.658 -1.816 -2.347 1.00 90.56 95 GLN A O 1
ATOM 744 N N . ALA A 1 96 ? -13.206 -1.220 -0.252 1.00 88.38 96 ALA A N 1
ATOM 745 C CA . ALA A 1 96 ? -12.954 0.205 -0.465 1.00 88.38 96 ALA A CA 1
ATOM 746 C C . ALA A 1 96 ? -11.488 0.497 -0.851 1.00 88.38 96 ALA A C 1
ATOM 748 O O . ALA A 1 96 ? -11.221 1.345 -1.710 1.00 88.38 96 ALA A O 1
ATOM 749 N N . ILE A 1 97 ? -10.530 -0.225 -0.258 1.00 88.44 97 ILE A N 1
ATOM 750 C CA . ILE A 1 97 ? -9.110 -0.162 -0.632 1.00 88.44 97 ILE A CA 1
ATOM 751 C C . ILE A 1 97 ? -8.934 -0.601 -2.092 1.00 88.44 97 ILE A C 1
ATOM 753 O O . ILE A 1 97 ? -8.346 0.136 -2.882 1.00 88.44 97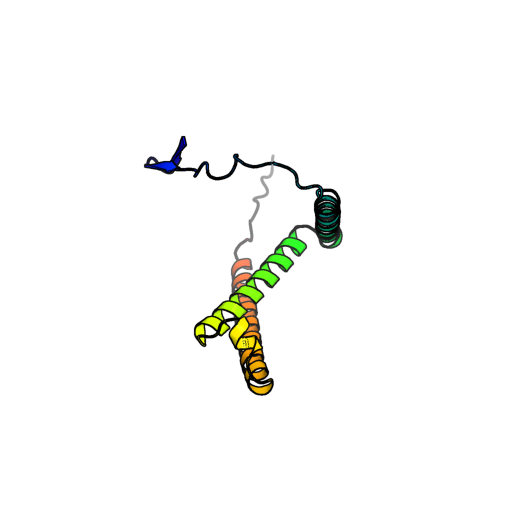 ILE A O 1
ATOM 757 N N . GLN A 1 98 ? -9.494 -1.752 -2.475 1.00 90.94 98 GLN A N 1
ATOM 758 C CA . GLN A 1 98 ? -9.396 -2.297 -3.834 1.00 90.94 98 GLN A CA 1
ATOM 759 C C . GLN A 1 98 ? -10.005 -1.366 -4.890 1.00 90.94 98 GLN A C 1
ATOM 761 O O . GLN A 1 98 ? -9.404 -1.143 -5.941 1.00 90.94 98 GLN A O 1
ATOM 766 N N . GLU A 1 99 ? -11.168 -0.776 -4.615 1.00 91.00 99 GLU A N 1
ATOM 767 C CA . GLU A 1 99 ? -11.790 0.204 -5.512 1.00 91.00 99 GLU A CA 1
ATOM 768 C C . GLU A 1 99 ? -10.922 1.455 -5.684 1.00 91.00 99 GLU A C 1
ATOM 770 O O . GLU A 1 99 ? -10.812 2.000 -6.785 1.00 91.00 99 GLU A O 1
ATOM 775 N N . THR A 1 100 ? -10.282 1.909 -4.606 1.00 88.50 100 THR A N 1
ATOM 776 C CA . THR A 1 100 ? -9.394 3.077 -4.640 1.00 88.50 100 THR A CA 1
ATOM 777 C C . THR A 1 100 ? -8.120 2.779 -5.429 1.00 88.50 100 THR A C 1
ATOM 779 O O . THR A 1 100 ? -7.727 3.586 -6.272 1.00 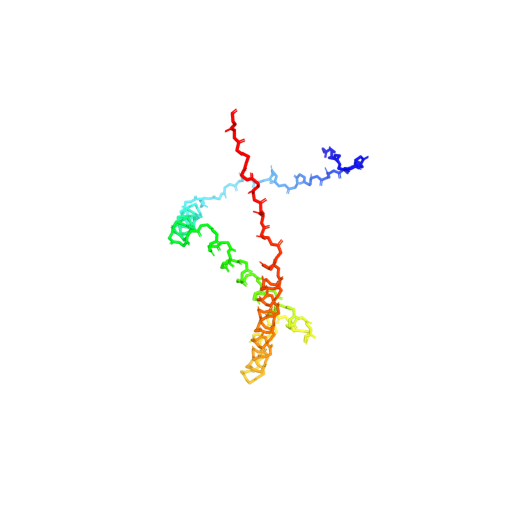88.50 100 THR A O 1
ATOM 782 N N . ILE A 1 101 ? -7.516 1.601 -5.230 1.00 87.50 101 ILE A N 1
ATOM 783 C CA . ILE A 1 101 ? -6.357 1.135 -6.006 1.00 87.50 101 ILE A CA 1
ATOM 784 C C . ILE A 1 101 ? -6.695 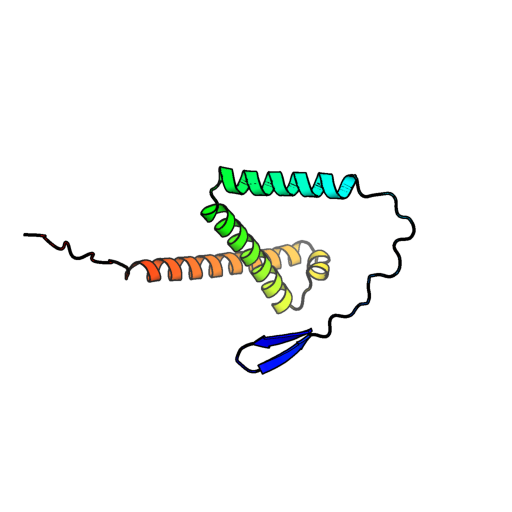1.105 -7.497 1.00 87.50 101 ILE A C 1
ATOM 786 O O . ILE A 1 101 ? -5.952 1.657 -8.308 1.00 87.50 101 ILE A O 1
ATOM 790 N N . GLN A 1 102 ? -7.839 0.521 -7.867 1.00 87.81 102 GLN A N 1
ATOM 791 C CA . GLN A 1 102 ? -8.268 0.453 -9.265 1.00 87.81 102 GLN A CA 1
ATOM 792 C C . GLN A 1 102 ? -8.460 1.843 -9.879 1.00 87.81 102 GLN A C 1
ATOM 794 O O . GLN A 1 102 ? -7.986 2.084 -10.989 1.00 87.81 102 GLN A O 1
ATOM 799 N N . LYS A 1 103 ? -9.094 2.775 -9.156 1.00 88.62 103 LYS A N 1
ATOM 800 C CA . LYS A 1 103 ? -9.278 4.158 -9.625 1.00 88.62 103 LYS A CA 1
ATOM 801 C C . LYS A 1 103 ? -7.949 4.872 -9.860 1.00 88.62 103 LYS A C 1
ATOM 803 O O . LYS A 1 103 ? -7.771 5.476 -10.914 1.00 88.62 103 LYS A O 1
ATOM 808 N N . GLU A 1 104 ? -7.007 4.773 -8.927 1.00 86.12 104 GLU A N 1
ATOM 809 C CA . GLU A 1 104 ? -5.682 5.395 -9.058 1.00 86.12 104 GLU A CA 1
ATOM 810 C C . GLU A 1 104 ? -4.861 4.770 -10.196 1.00 86.12 104 GLU A C 1
ATOM 812 O O . GLU A 1 104 ? -4.207 5.478 -10.964 1.00 86.12 104 GLU A O 1
ATOM 817 N N . MET A 1 105 ? -4.924 3.444 -10.350 1.00 85.00 105 MET A N 1
ATOM 818 C CA . MET A 1 105 ? -4.277 2.725 -11.451 1.00 85.00 105 MET A CA 1
ATOM 819 C C . MET A 1 105 ? -4.838 3.161 -12.808 1.00 85.00 105 MET A C 1
ATOM 821 O O . MET A 1 105 ? -4.070 3.439 -13.730 1.00 85.00 105 MET A O 1
ATOM 825 N N . MET A 1 106 ? -6.165 3.269 -12.924 1.00 86.62 106 MET A N 1
ATOM 826 C CA . MET A 1 106 ? -6.832 3.759 -14.132 1.00 86.62 106 MET A CA 1
ATOM 827 C C . MET A 1 106 ? -6.451 5.209 -14.438 1.00 86.62 106 MET A C 1
ATOM 829 O O . MET A 1 106 ? -6.028 5.491 -15.556 1.00 86.62 106 MET A O 1
ATOM 833 N N . ALA A 1 107 ? -6.510 6.106 -13.449 1.00 86.94 107 ALA A N 1
ATOM 834 C CA . ALA A 1 107 ? -6.139 7.511 -13.623 1.00 86.94 107 ALA A CA 1
ATOM 835 C C . ALA A 1 107 ? -4.694 7.663 -14.132 1.00 86.94 107 ALA A C 1
ATOM 837 O O . ALA A 1 107 ? -4.437 8.366 -15.109 1.00 86.94 107 ALA A O 1
ATOM 838 N N . ARG A 1 108 ? -3.750 6.914 -13.550 1.00 81.44 108 ARG A N 1
ATOM 839 C CA . ARG A 1 108 ? -2.348 6.894 -13.997 1.00 81.44 108 ARG A CA 1
ATOM 840 C C . ARG A 1 108 ? -2.171 6.299 -15.389 1.00 81.44 108 ARG A C 1
ATOM 842 O O . ARG A 1 108 ? -1.307 6.745 -16.147 1.00 81.44 108 ARG A O 1
ATOM 849 N N . ALA A 1 109 ? -2.939 5.269 -15.736 1.00 81.44 109 ALA A N 1
ATOM 850 C CA . ALA A 1 109 ? -2.910 4.690 -17.075 1.00 81.44 109 ALA A CA 1
ATOM 851 C C . ALA A 1 109 ? -3.388 5.709 -18.124 1.00 81.44 109 ALA A C 1
ATOM 853 O O . ALA A 1 109 ? -2.769 5.837 -19.182 1.00 81.44 109 ALA A O 1
ATOM 854 N N . GLU A 1 110 ? -4.426 6.488 -17.810 1.00 81.69 110 GLU A N 1
ATOM 855 C CA . GLU A 1 110 ? -4.931 7.567 -18.663 1.00 81.69 110 GLU A CA 1
ATOM 856 C C . GLU A 1 110 ? -3.933 8.723 -18.813 1.00 81.69 110 GLU A C 1
ATOM 858 O O . GLU A 1 110 ? -3.739 9.222 -19.924 1.00 81.69 110 GLU A O 1
ATOM 863 N N . GLU A 1 111 ? -3.267 9.141 -17.733 1.00 78.06 111 GLU A N 1
ATOM 864 C CA . GLU A 1 111 ? -2.206 10.158 -17.790 1.00 78.06 111 GLU A CA 1
ATOM 865 C C . GLU A 1 111 ? -1.039 9.708 -18.679 1.00 78.06 111 GLU A C 1
ATOM 867 O O . GLU A 1 111 ? -0.585 10.450 -19.556 1.00 78.06 111 GLU A O 1
ATOM 872 N N . ASN A 1 112 ? -0.603 8.454 -18.530 1.00 70.31 112 ASN A N 1
ATOM 873 C CA . ASN A 1 112 ? 0.449 7.875 -19.364 1.00 70.31 112 ASN A CA 1
ATOM 874 C C . ASN A 1 112 ? 0.027 7.721 -20.834 1.00 70.31 112 ASN A C 1
ATOM 876 O O . ASN A 1 112 ? 0.862 7.861 -21.731 1.00 70.31 112 ASN A O 1
ATOM 880 N N . ALA A 1 113 ? -1.252 7.449 -21.105 1.00 70.31 113 ALA A N 1
ATOM 881 C CA . ALA A 1 113 ? -1.783 7.386 -22.465 1.00 70.31 113 ALA A CA 1
ATOM 882 C C . ALA A 1 113 ? -1.824 8.775 -23.127 1.00 70.31 113 ALA A C 1
ATOM 884 O O . ALA A 1 113 ? -1.463 8.908 -24.297 1.00 70.31 113 ALA A O 1
ATOM 885 N N . LYS A 1 114 ? -2.185 9.822 -22.374 1.00 62.47 114 LYS A N 1
ATOM 886 C CA . LYS A 1 114 ? -2.218 11.214 -22.856 1.00 62.47 114 LYS A CA 1
ATOM 887 C C . LYS A 1 114 ? -0.819 11.810 -23.073 1.00 62.47 114 LYS A C 1
ATOM 889 O O . LYS A 1 114 ? -0.656 12.666 -23.936 1.00 62.47 114 LYS A O 1
ATOM 894 N N . GLY A 1 115 ? 0.204 11.340 -22.355 1.00 54.03 115 GLY A N 1
ATOM 895 C CA . GLY A 1 115 ? 1.592 11.802 -22.511 1.00 54.03 115 GLY A CA 1
ATOM 896 C C . GLY A 1 115 ? 2.330 11.292 -23.761 1.00 54.03 115 GLY A C 1
ATOM 897 O O . GLY A 1 115 ? 3.339 11.875 -24.156 1.00 54.03 115 GLY A O 1
ATOM 898 N N . LYS A 1 116 ? 1.845 10.228 -24.419 1.00 53.12 116 LYS A N 1
ATOM 899 C CA . LYS A 1 116 ? 2.525 9.603 -25.575 1.00 53.12 116 LYS A CA 1
ATOM 900 C C . LYS A 1 116 ? 2.207 10.234 -26.936 1.00 53.12 116 LYS A C 1
ATOM 902 O O . LYS A 1 116 ? 2.833 9.856 -27.922 1.00 53.12 116 LYS A O 1
ATOM 907 N N . SER A 1 117 ? 1.296 11.203 -27.025 1.00 51.66 117 SER A N 1
ATOM 908 C CA . SER A 1 117 ? 0.907 11.807 -28.310 1.00 51.66 117 SER A CA 1
ATOM 909 C C . SER A 1 117 ? 1.829 12.932 -28.808 1.00 51.66 117 SER A C 1
ATOM 911 O O . SER A 1 117 ? 1.582 13.447 -29.892 1.00 51.66 117 SER A O 1
ATOM 913 N N . ASN A 1 118 ? 2.882 13.318 -28.067 1.00 52.31 118 ASN A N 1
ATOM 914 C CA . ASN A 1 118 ? 3.688 14.511 -28.388 1.00 52.31 118 ASN A CA 1
ATOM 915 C C . ASN A 1 118 ? 5.207 14.291 -28.560 1.00 52.31 118 ASN A C 1
ATOM 917 O O . ASN A 1 118 ? 5.959 15.260 -28.597 1.00 52.31 118 ASN A O 1
ATOM 921 N N . GLN A 1 119 ? 5.683 13.050 -28.709 1.00 46.88 119 GLN A N 1
ATOM 922 C CA . GLN A 1 119 ? 7.078 12.774 -29.099 1.00 46.88 119 GLN A CA 1
ATOM 923 C C . GLN A 1 119 ? 7.157 12.055 -30.449 1.00 46.88 119 GLN A C 1
ATOM 925 O O . GLN A 1 119 ? 7.681 10.952 -30.568 1.00 46.88 119 GLN A O 1
ATOM 930 N N . ALA A 1 120 ? 6.677 12.717 -31.500 1.00 48.59 120 ALA A N 1
ATOM 931 C CA . ALA A 1 120 ? 7.248 12.522 -32.826 1.00 48.59 120 ALA A CA 1
ATOM 932 C C . ALA A 1 120 ? 8.499 13.408 -32.908 1.00 48.59 120 ALA A C 1
ATOM 934 O O . ALA A 1 120 ? 8.436 14.555 -33.344 1.00 48.59 120 ALA A O 1
ATOM 935 N N . VAL A 1 121 ? 9.636 12.910 -32.417 1.00 54.16 121 VAL A N 1
ATOM 936 C CA . VAL A 1 121 ? 10.922 13.585 -32.624 1.00 54.16 121 VAL A CA 1
ATOM 937 C C . VAL A 1 121 ? 11.289 13.376 -34.093 1.00 54.16 121 VAL A C 1
ATOM 939 O O . VAL A 1 121 ? 11.852 12.353 -34.474 1.00 54.16 121 VAL A O 1
ATOM 942 N N . SER A 1 122 ? 10.887 14.314 -34.949 1.00 51.06 122 SER A N 1
ATOM 943 C CA . SER A 1 122 ? 11.304 14.363 -36.346 1.00 51.06 122 SER A CA 1
ATOM 944 C C . SER A 1 122 ? 12.810 14.615 -36.391 1.00 51.06 122 SER A C 1
ATOM 946 O O . SER A 1 122 ? 13.257 15.742 -36.183 1.00 51.06 122 SER A O 1
ATOM 948 N N . VAL A 1 123 ? 13.600 13.571 -36.635 1.00 60.12 123 VAL A N 1
ATOM 949 C CA . VAL A 1 123 ? 15.023 13.717 -36.955 1.00 60.12 123 VAL A CA 1
ATOM 950 C C . VAL A 1 123 ? 15.111 14.234 -38.397 1.00 60.12 123 VAL A C 1
ATOM 952 O O . VAL A 1 123 ? 14.682 13.519 -39.306 1.00 60.12 123 VAL A O 1
ATOM 955 N N . PRO A 1 124 ? 15.614 15.456 -38.660 1.00 51.66 124 PRO A N 1
ATOM 956 C CA . PRO A 1 124 ? 15.833 15.898 -40.029 1.00 51.66 124 PRO A CA 1
ATOM 957 C C . PRO A 1 124 ? 16.966 15.069 -40.645 1.00 51.66 124 PRO A C 1
ATOM 959 O O . PRO A 1 124 ? 18.085 15.035 -40.133 1.00 51.66 124 PRO A O 1
ATOM 962 N N . LEU A 1 125 ? 16.665 14.391 -41.752 1.00 50.62 125 LEU A N 1
ATOM 963 C CA . LEU A 1 125 ? 17.647 13.688 -42.568 1.00 50.62 125 LEU A CA 1
ATOM 964 C C . LEU A 1 125 ? 18.526 14.745 -43.258 1.00 50.62 125 LEU A C 1
ATOM 966 O O . LEU A 1 125 ? 18.152 15.301 -44.289 1.00 50.62 125 LEU A O 1
ATOM 970 N N . ILE A 1 126 ? 19.669 15.084 -42.657 1.00 55.75 126 ILE A N 1
ATOM 971 C CA . ILE A 1 126 ? 20.652 15.971 -43.286 1.00 55.75 126 ILE A CA 1
ATOM 972 C C . ILE A 1 126 ? 21.312 15.182 -44.420 1.00 55.75 126 ILE A C 1
ATOM 974 O O . ILE A 1 126 ? 22.163 14.325 -44.191 1.00 55.75 126 ILE A O 1
ATOM 978 N N . ALA A 1 127 ? 20.887 15.459 -45.651 1.00 51.09 127 ALA A N 1
ATOM 979 C CA . ALA A 1 127 ? 21.556 14.991 -46.853 1.00 51.09 127 ALA A CA 1
ATOM 980 C C . ALA A 1 127 ? 22.921 15.692 -46.972 1.00 51.09 127 ALA A C 1
ATOM 982 O O . ALA A 1 127 ? 22.982 16.896 -47.220 1.00 51.09 127 ALA A O 1
ATOM 983 N N . MET A 1 128 ? 24.012 14.945 -46.783 1.00 48.91 128 MET A N 1
ATOM 984 C CA . MET A 1 128 ? 25.341 15.373 -47.224 1.00 48.91 128 MET A CA 1
ATOM 985 C C . MET A 1 128 ? 25.403 15.266 -48.750 1.00 48.91 128 MET A C 1
ATOM 987 O O . MET A 1 128 ? 25.019 14.242 -49.319 1.00 48.91 128 MET A O 1
ATOM 991 N N . LYS A 1 129 ? 25.850 16.342 -49.390 1.00 49.69 129 LYS A N 1
ATOM 992 C CA . LYS A 1 129 ? 26.059 16.464 -50.831 1.00 49.69 129 LYS A CA 1
ATOM 993 C C . LYS A 1 129 ? 27.531 16.725 -51.102 1.00 49.69 129 LYS A C 1
ATOM 995 O O . LYS A 1 129 ? 28.164 17.348 -50.221 1.00 49.69 129 LYS A O 1
#

pLDDT: mean 71.46, std 15.43, range [41.19, 91.44]

Sequence (129 aa):
MDVVVDGKTYAVNIPQTGLRNMGQGKSQGTDFAAMLEEQNQVKNQIMDKGFGKYVSDMQQEKLEEKIREKVLAAMGLTEEQFNQLPAEQRAAIEQAIQETIQKEMMARAEENAKGKSNQAVSVPLIAMK

Radius of gyration: 24.77 Å; chains: 1; bounding box: 49×45×75 Å

Foldseek 3Di:
DWDADPNDIDDDDDPPPDPPDPDDDPDDPPVVVVVVVVVVVLVVCCVVQPVVVSVVVVVLVVVLVVLLCVLCVVVVHDPVRLVVDDPVVNVVSVVVSVVSSVVVVVVVVVVVVVVPPPPPPPDPPPDDD